Protein AF-A0A915Z5E6-F1 (afdb_monomer_lite)

Structure (mmCIF, N/CA/C/O backbone):
data_AF-A0A915Z5E6-F1
#
_entry.id   AF-A0A915Z5E6-F1
#
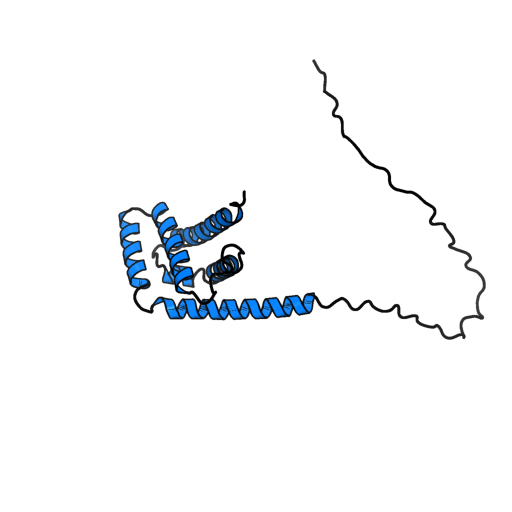loop_
_atom_site.group_PDB
_atom_site.id
_atom_site.type_symbol
_atom_site.label_atom_id
_atom_site.label_alt_id
_atom_site.label_comp_id
_atom_site.label_asym_id
_atom_site.label_entity_id
_atom_site.label_seq_id
_atom_site.pdbx_PDB_ins_code
_atom_site.Cartn_x
_atom_site.Cartn_y
_atom_site.Cartn_z
_atom_site.occupancy
_atom_site.B_iso_or_equiv
_atom_site.auth_seq_id
_atom_site.auth_comp_id
_atom_site.auth_asym_id
_atom_site.auth_atom_id
_atom_site.pdbx_PDB_model_num
ATOM 1 N N . MET A 1 1 ? 6.157 29.242 -9.010 1.00 36.38 1 MET A N 1
ATOM 2 C CA . MET A 1 1 ? 4.882 28.601 -8.625 1.00 36.38 1 MET A CA 1
ATOM 3 C C . MET A 1 1 ? 4.808 27.240 -9.298 1.00 36.38 1 MET A C 1
ATOM 5 O O . MET A 1 1 ? 4.557 27.205 -10.490 1.00 36.38 1 MET A O 1
ATOM 9 N N . SER A 1 2 ? 5.059 26.147 -8.571 1.00 42.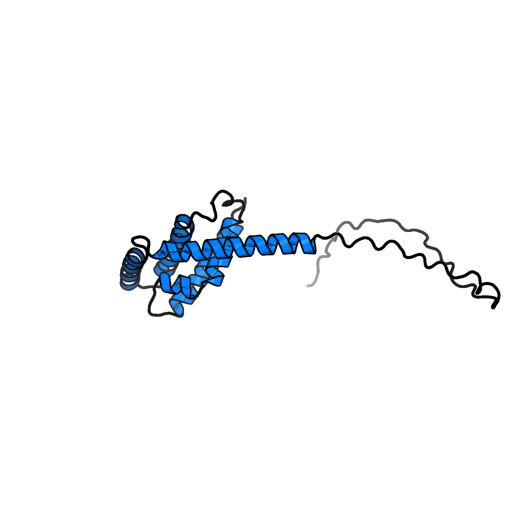84 2 SER A N 1
ATOM 10 C CA . SER A 1 2 ? 4.927 24.780 -9.105 1.00 42.84 2 SER A CA 1
ATOM 11 C C . SER A 1 2 ? 4.552 23.814 -7.978 1.00 42.84 2 SER A C 1
ATOM 13 O O . SER A 1 2 ? 5.421 23.236 -7.340 1.00 42.84 2 SER A O 1
ATOM 15 N N . THR A 1 3 ? 3.256 23.663 -7.700 1.00 37.59 3 THR A N 1
ATOM 16 C CA . THR A 1 3 ? 2.722 22.694 -6.713 1.00 37.59 3 THR A CA 1
ATOM 17 C C . THR A 1 3 ? 1.645 21.771 -7.298 1.00 37.59 3 THR A C 1
ATOM 19 O O . THR A 1 3 ? 1.076 20.947 -6.586 1.00 37.59 3 THR A O 1
ATOM 22 N N . SER A 1 4 ? 1.363 21.861 -8.602 1.00 43.41 4 SER A N 1
ATOM 23 C CA . SER A 1 4 ? 0.212 21.172 -9.204 1.00 43.41 4 SER A CA 1
ATOM 24 C C . SER A 1 4 ? 0.412 19.653 -9.351 1.00 43.41 4 SER A C 1
ATOM 26 O O . SER A 1 4 ? -0.518 18.883 -9.112 1.00 43.41 4 SER A O 1
ATOM 28 N N . SER A 1 5 ? 1.630 19.193 -9.658 1.00 43.62 5 SER A N 1
ATOM 29 C CA . SER A 1 5 ? 1.889 17.768 -9.921 1.00 43.62 5 SER A CA 1
ATOM 30 C C . SER A 1 5 ? 1.852 16.910 -8.651 1.00 43.62 5 SER A C 1
ATOM 32 O O . SER A 1 5 ? 1.241 15.849 -8.645 1.00 43.62 5 SER A O 1
ATOM 34 N N . THR A 1 6 ? 2.412 17.389 -7.536 1.00 41.53 6 THR A N 1
ATOM 35 C CA . THR A 1 6 ? 2.409 16.651 -6.257 1.00 41.53 6 THR A CA 1
ATOM 36 C C . THR A 1 6 ? 0.992 16.474 -5.694 1.00 41.53 6 THR A C 1
ATOM 38 O O . THR A 1 6 ? 0.687 15.447 -5.091 1.00 41.53 6 THR A O 1
ATOM 41 N N . SER A 1 7 ? 0.103 17.446 -5.932 1.00 49.44 7 SER A N 1
ATOM 42 C CA . SER A 1 7 ? -1.304 17.400 -5.508 1.00 49.44 7 SER A CA 1
ATOM 43 C C . SER A 1 7 ? -2.101 16.304 -6.233 1.00 49.44 7 SER A C 1
ATOM 45 O O . SER A 1 7 ? -2.775 15.496 -5.589 1.00 49.44 7 SER A O 1
ATOM 47 N N . LYS A 1 8 ? -1.959 16.204 -7.563 1.00 49.88 8 LYS A N 1
ATOM 48 C CA . LYS A 1 8 ? -2.644 15.181 -8.375 1.00 49.88 8 LYS A CA 1
ATOM 49 C C . LYS A 1 8 ? -2.256 13.754 -7.981 1.00 49.88 8 LYS A C 1
ATOM 51 O O . LYS A 1 8 ? -3.123 12.891 -7.876 1.00 49.88 8 LYS A O 1
ATOM 56 N N . ASN A 1 9 ? -0.976 13.515 -7.706 1.00 55.25 9 ASN A N 1
ATOM 57 C CA . ASN A 1 9 ? -0.464 12.181 -7.375 1.00 55.25 9 ASN A CA 1
ATOM 58 C C . ASN A 1 9 ? -0.951 11.716 -5.993 1.00 55.25 9 ASN A C 1
ATOM 60 O O . ASN A 1 9 ? -1.287 10.548 -5.802 1.00 55.25 9 ASN A O 1
ATOM 64 N N . ASN A 1 10 ? -1.028 12.644 -5.033 1.00 60.94 10 ASN A N 1
ATOM 65 C CA . ASN A 1 10 ? -1.599 12.373 -3.716 1.00 60.94 10 ASN A CA 1
ATOM 66 C C . ASN A 1 10 ? -3.089 12.031 -3.815 1.00 60.94 10 ASN A C 1
ATOM 68 O O . ASN A 1 10 ? -3.538 11.102 -3.149 1.00 60.94 10 ASN A O 1
ATOM 72 N N . SER A 1 11 ? -3.838 12.714 -4.685 1.00 73.62 11 SER A N 1
ATOM 73 C CA . SER A 1 11 ? -5.248 12.404 -4.941 1.00 73.62 11 SER A CA 1
ATOM 74 C C . SER A 1 11 ? -5.446 11.012 -5.558 1.00 73.62 11 SER A C 1
ATOM 76 O O . SER A 1 11 ? -6.273 10.250 -5.060 1.00 73.62 11 SER A O 1
ATOM 78 N N . ALA A 1 12 ? -4.652 10.634 -6.565 1.00 81.88 12 ALA A N 1
ATOM 79 C CA . ALA A 1 12 ? -4.767 9.325 -7.216 1.00 81.88 12 ALA A CA 1
ATOM 80 C C . ALA A 1 12 ? -4.431 8.157 -6.269 1.00 81.88 12 ALA A C 1
ATOM 82 O O . ALA A 1 12 ? -5.176 7.183 -6.190 1.00 81.88 12 ALA A O 1
ATOM 83 N N . ASN A 1 13 ? -3.354 8.278 -5.487 1.00 85.88 13 ASN A N 1
ATOM 84 C CA . ASN A 1 13 ? -2.973 7.246 -4.516 1.00 85.88 13 ASN A CA 1
ATOM 85 C C . ASN A 1 13 ? -3.999 7.095 -3.392 1.00 85.88 13 ASN A C 1
ATOM 87 O O . ASN A 1 13 ? -4.285 5.980 -2.959 1.00 85.88 13 ASN A O 1
ATOM 91 N N . SER A 1 14 ? -4.593 8.209 -2.959 1.00 87.00 14 SER A N 1
ATOM 92 C CA . SER A 1 14 ? -5.682 8.188 -1.981 1.00 87.00 14 SER A CA 1
ATOM 93 C C . SER A 1 14 ? -6.912 7.460 -2.524 1.00 87.00 14 SER A C 1
ATOM 95 O O . SER A 1 14 ? -7.532 6.705 -1.781 1.00 87.00 14 SER A O 1
ATOM 97 N N . ALA A 1 15 ? -7.235 7.640 -3.811 1.00 90.44 15 ALA A N 1
ATOM 98 C CA . ALA A 1 15 ? -8.357 6.963 -4.459 1.00 90.44 15 ALA A CA 1
ATOM 99 C C . ALA A 1 15 ? -8.158 5.441 -4.523 1.00 90.44 15 ALA A C 1
ATOM 101 O O . ALA A 1 15 ? -9.080 4.698 -4.209 1.00 90.44 15 ALA A O 1
ATOM 102 N N . ILE A 1 16 ? -6.948 4.968 -4.841 1.00 92.62 16 ILE A N 1
ATOM 103 C CA . ILE A 1 16 ? -6.632 3.527 -4.855 1.00 92.62 16 ILE A CA 1
ATOM 104 C C . ILE A 1 16 ? -6.822 2.914 -3.458 1.00 92.62 16 ILE A C 1
ATOM 106 O O . ILE A 1 16 ? -7.431 1.855 -3.308 1.00 92.62 16 ILE A O 1
ATOM 110 N N . VAL A 1 17 ? -6.335 3.597 -2.417 1.00 93.44 17 VAL A N 1
ATOM 111 C CA . VAL A 1 17 ? -6.533 3.159 -1.029 1.00 93.44 17 VAL A CA 1
ATOM 112 C C . VAL A 1 17 ? -8.015 3.159 -0.656 1.00 93.44 17 VAL A C 1
ATOM 114 O O . VAL A 1 17 ? -8.472 2.224 -0.003 1.00 93.44 17 VAL A O 1
ATOM 117 N N . LEU A 1 18 ? -8.765 4.184 -1.059 1.00 92.75 18 LEU A N 1
ATOM 118 C CA . LEU A 1 18 ? -10.193 4.288 -0.773 1.00 92.75 18 LEU A CA 1
ATOM 119 C C . LEU A 1 18 ? -10.966 3.109 -1.373 1.00 92.75 18 LEU A C 1
ATOM 121 O O . LEU A 1 18 ? -11.677 2.425 -0.642 1.00 92.75 18 LEU A O 1
ATOM 125 N N . SER A 1 19 ? -10.726 2.797 -2.650 1.00 93.56 19 SER A N 1
ATOM 126 C CA . SER A 1 19 ? -11.321 1.638 -3.324 1.00 93.56 19 SER A CA 1
ATOM 127 C C . SER A 1 19 ? -11.036 0.326 -2.586 1.00 93.56 19 SER A C 1
ATOM 129 O O . SER A 1 19 ? -11.903 -0.544 -2.497 1.00 93.56 19 SER A O 1
ATOM 131 N N . TYR A 1 20 ? -9.834 0.169 -2.019 1.00 95.19 20 TYR A N 1
ATOM 132 C CA . TYR A 1 20 ? -9.518 -0.992 -1.186 1.00 95.19 20 TYR A CA 1
ATOM 133 C C . TYR A 1 20 ? -10.321 -1.005 0.122 1.00 95.19 20 TYR A C 1
ATOM 135 O O . TYR A 1 20 ? -10.849 -2.043 0.513 1.00 95.19 20 TYR A O 1
ATOM 143 N N . LEU A 1 21 ? -10.398 0.123 0.829 1.00 93.25 21 LEU A N 1
ATOM 144 C CA . LEU A 1 21 ? -11.106 0.190 2.108 1.00 93.25 21 LEU A CA 1
ATOM 145 C C . LEU A 1 21 ? -12.609 -0.069 1.938 1.00 93.25 21 LEU A C 1
ATOM 147 O O . LEU A 1 21 ? -13.198 -0.757 2.761 1.00 93.25 21 LEU A O 1
ATOM 151 N N . GLU A 1 22 ? -13.220 0.397 0.854 1.00 92.50 22 GLU A N 1
ATOM 152 C CA . GLU A 1 22 ? -14.639 0.142 0.577 1.00 92.50 22 GLU A CA 1
ATOM 153 C C . GLU A 1 22 ? -14.899 -1.309 0.139 1.00 92.50 22 GLU A C 1
ATOM 155 O O . GLU A 1 22 ? -15.893 -1.915 0.536 1.00 92.50 22 GLU A O 1
ATOM 160 N N . GLY A 1 23 ? -13.996 -1.889 -0.660 1.00 91.12 23 GLY A N 1
ATOM 161 C CA . GLY A 1 23 ? -14.176 -3.227 -1.230 1.00 91.12 23 GLY A CA 1
ATOM 162 C C . GLY A 1 23 ? -13.780 -4.391 -0.315 1.00 91.12 23 GLY A C 1
ATOM 163 O O . GLY A 1 23 ? -14.200 -5.523 -0.553 1.00 91.12 23 GLY A O 1
ATOM 164 N N . TYR A 1 24 ? -12.962 -4.150 0.717 1.00 89.88 24 TYR A N 1
ATOM 165 C CA . TYR A 1 24 ? -12.357 -5.214 1.524 1.00 89.88 24 TYR A CA 1
ATOM 166 C C . TYR A 1 24 ? -12.593 -4.998 3.022 1.00 89.88 24 TYR A C 1
ATOM 168 O O . TYR A 1 24 ? -11.805 -4.294 3.650 1.00 89.88 24 TYR A O 1
ATOM 176 N N . PRO A 1 25 ? -13.572 -5.677 3.652 1.00 84.44 25 PRO A N 1
ATOM 177 C CA . PRO A 1 25 ? -13.924 -5.445 5.059 1.00 84.44 25 PRO A CA 1
ATOM 178 C C . PRO A 1 25 ? -12.792 -5.799 6.037 1.00 84.44 25 PRO A C 1
ATOM 180 O O . PRO A 1 25 ? -12.652 -5.200 7.098 1.00 84.44 25 PRO A O 1
ATOM 183 N N . ASN A 1 26 ? -11.926 -6.750 5.670 1.00 87.31 26 ASN A N 1
ATOM 184 C CA . ASN A 1 26 ? -10.760 -7.129 6.466 1.00 87.31 26 ASN A CA 1
ATOM 185 C C . ASN A 1 26 ? -9.527 -6.328 6.038 1.00 87.31 26 ASN A C 1
ATOM 187 O O . ASN A 1 26 ? -8.641 -6.831 5.339 1.00 87.31 26 ASN A O 1
ATOM 191 N N . HIS A 1 27 ? -9.451 -5.072 6.475 1.00 92.12 27 HIS A N 1
ATOM 192 C CA . HIS A 1 27 ? -8.340 -4.195 6.118 1.00 92.12 27 HIS A CA 1
ATOM 193 C C . HIS A 1 27 ? -6.991 -4.768 6.583 1.00 92.12 27 HIS A C 1
ATOM 195 O O . HIS A 1 27 ? -6.802 -5.176 7.735 1.00 92.12 27 HIS A O 1
ATOM 201 N N . SER A 1 28 ? -6.039 -4.824 5.658 1.00 92.75 28 SER A N 1
ATOM 202 C CA . SER A 1 28 ? -4.668 -5.274 5.882 1.00 92.75 28 SER A CA 1
ATOM 203 C C . SER A 1 28 ? -3.788 -4.562 4.873 1.00 92.75 28 SER A C 1
ATOM 205 O O . SER A 1 28 ? -4.112 -4.523 3.686 1.00 92.75 28 SER A O 1
ATOM 207 N N . TYR A 1 29 ? -2.673 -4.011 5.338 1.00 94.38 29 TYR A N 1
ATOM 208 C CA . TYR A 1 29 ? -1.763 -3.282 4.467 1.00 94.38 29 TYR A CA 1
ATOM 209 C C . TYR A 1 29 ? -1.044 -4.238 3.513 1.00 94.38 29 TYR A C 1
ATOM 211 O O . TYR A 1 29 ? -0.913 -3.961 2.326 1.00 94.38 29 TYR A O 1
ATOM 219 N N . ARG A 1 30 ? -0.677 -5.431 3.989 1.00 91.31 30 ARG A N 1
ATOM 220 C CA . ARG A 1 30 ? -0.137 -6.488 3.119 1.00 91.31 30 ARG A CA 1
ATOM 221 C C . ARG A 1 30 ? -1.115 -6.928 2.043 1.00 91.31 30 ARG A C 1
ATOM 223 O O . ARG A 1 30 ? -0.695 -7.192 0.922 1.00 91.31 30 ARG A O 1
ATOM 230 N N . ASN A 1 31 ? -2.390 -7.069 2.396 1.00 92.44 31 ASN A N 1
ATOM 231 C CA . ASN A 1 31 ? -3.395 -7.482 1.428 1.00 92.44 31 ASN A CA 1
ATOM 232 C C . ASN A 1 31 ? -3.661 -6.374 0.404 1.00 92.44 31 ASN A C 1
ATOM 234 O O . ASN A 1 31 ? -3.702 -6.664 -0.783 1.00 92.44 31 ASN A O 1
ATOM 238 N N . PHE A 1 32 ? -3.723 -5.114 0.844 1.00 94.75 32 PHE A N 1
ATOM 239 C CA . PHE A 1 32 ? -3.772 -3.949 -0.042 1.00 94.75 32 PHE A CA 1
ATOM 240 C C . PHE A 1 32 ? -2.647 -3.967 -1.079 1.00 94.75 32 PHE A C 1
ATOM 242 O O . PHE A 1 32 ? -2.919 -3.928 -2.275 1.00 94.75 32 PHE A O 1
ATOM 249 N N . LEU A 1 33 ? -1.400 -4.113 -0.623 1.00 92.69 33 LEU A N 1
ATOM 250 C CA . LEU A 1 33 ? -0.232 -4.167 -1.500 1.00 92.69 33 LEU A CA 1
ATOM 251 C C . LEU A 1 33 ? -0.313 -5.319 -2.515 1.00 92.69 33 LEU A C 1
ATOM 253 O O . LEU A 1 33 ? 0.088 -5.158 -3.659 1.00 92.69 33 LEU A O 1
ATOM 257 N N . LYS A 1 34 ? -0.857 -6.474 -2.118 1.00 90.75 34 LYS A N 1
ATOM 258 C CA . LYS A 1 34 ? -1.034 -7.621 -3.021 1.00 90.75 34 LYS A CA 1
ATOM 259 C C . LYS A 1 34 ? -2.149 -7.423 -4.044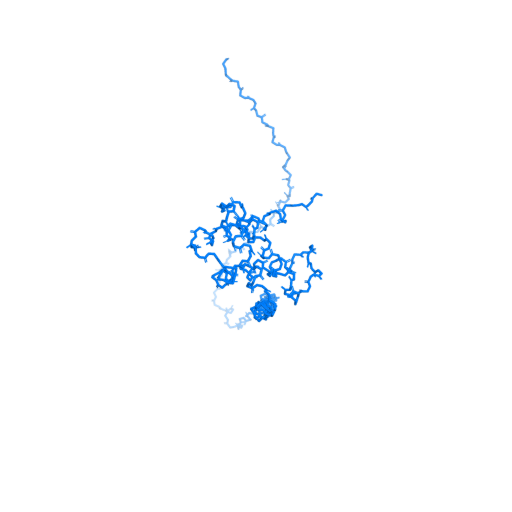 1.00 90.75 34 LYS A C 1
ATOM 261 O O . LYS A 1 34 ? -1.986 -7.836 -5.183 1.00 90.75 34 LYS A O 1
ATOM 266 N N . V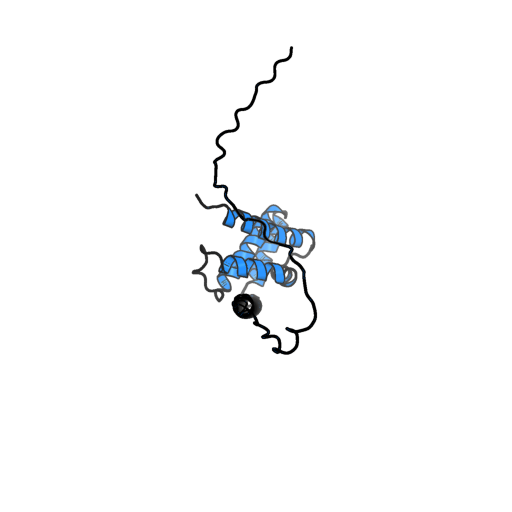AL A 1 35 ? -3.283 -6.866 -3.626 1.00 92.06 35 VAL A N 1
ATOM 267 C CA . VAL A 1 35 ? -4.462 -6.691 -4.486 1.00 92.06 35 VAL A CA 1
ATOM 268 C C . VAL A 1 35 ? -4.218 -5.594 -5.518 1.00 92.06 35 VAL A C 1
ATOM 270 O O . VAL A 1 35 ? -4.505 -5.795 -6.689 1.00 92.06 35 VAL A O 1
ATOM 273 N N . PHE A 1 36 ? -3.656 -4.464 -5.090 1.00 91.19 36 PHE A N 1
ATOM 274 C CA . PHE A 1 36 ? -3.390 -3.292 -5.932 1.00 91.19 36 PHE A CA 1
ATOM 275 C C . PHE A 1 36 ? -1.915 -3.212 -6.342 1.00 91.19 36 PHE A C 1
ATOM 277 O O . PHE A 1 36 ? -1.293 -2.148 -6.344 1.00 91.19 36 PHE A O 1
ATOM 284 N N . HIS A 1 37 ? -1.321 -4.374 -6.607 1.00 88.88 37 HIS A N 1
ATOM 285 C CA . HIS A 1 37 ? 0.108 -4.524 -6.857 1.00 88.88 37 HIS A CA 1
ATOM 286 C C . HIS A 1 37 ? 0.586 -3.673 -8.040 1.00 88.88 37 HIS A C 1
ATOM 288 O O . HIS A 1 37 ? 1.564 -2.931 -7.922 1.00 88.88 37 HIS A O 1
ATOM 294 N N . ASP A 1 38 ? -0.125 -3.730 -9.165 1.00 88.19 38 ASP A N 1
ATOM 295 C CA . ASP A 1 38 ? 0.279 -3.055 -10.398 1.00 88.19 38 ASP A CA 1
ATOM 296 C C . ASP A 1 38 ? 0.138 -1.533 -10.299 1.00 88.19 38 ASP A C 1
ATOM 298 O O . ASP A 1 38 ? 1.000 -0.787 -10.781 1.00 88.19 38 ASP A O 1
ATOM 302 N N . GLU A 1 39 ? -0.898 -1.049 -9.616 1.00 91.00 39 GLU A N 1
ATOM 303 C CA . GLU A 1 39 ? -1.104 0.368 -9.334 1.00 91.00 39 GLU A CA 1
ATOM 304 C C . GLU A 1 39 ? -0.028 0.897 -8.384 1.00 91.00 39 GLU A C 1
ATOM 306 O O . GLU A 1 39 ? 0.553 1.965 -8.622 1.00 91.00 39 GLU A O 1
ATOM 311 N N . VAL A 1 40 ? 0.299 0.119 -7.346 1.00 88.75 40 VAL A N 1
ATOM 312 C CA . VAL A 1 40 ? 1.382 0.430 -6.409 1.00 88.75 40 VAL A CA 1
ATOM 313 C C . VAL A 1 40 ? 2.715 0.517 -7.146 1.00 88.75 40 VAL A C 1
ATOM 315 O O . VAL A 1 40 ? 3.447 1.490 -6.946 1.00 88.75 40 VAL A O 1
ATOM 318 N N . ILE A 1 41 ? 3.026 -0.428 -8.041 1.00 85.62 41 ILE A N 1
ATOM 319 C CA . ILE A 1 41 ? 4.226 -0.374 -8.890 1.00 85.62 41 ILE A CA 1
ATOM 320 C C . ILE A 1 41 ? 4.225 0.885 -9.747 1.00 85.62 41 ILE A C 1
ATOM 322 O O . ILE A 1 41 ? 5.219 1.611 -9.779 1.00 85.62 41 ILE A O 1
ATOM 326 N N . THR A 1 42 ? 3.123 1.149 -10.443 1.00 85.19 42 THR A N 1
ATOM 327 C CA . THR A 1 42 ? 3.035 2.240 -11.416 1.00 85.19 42 THR A CA 1
ATOM 328 C C . THR A 1 42 ? 3.231 3.592 -10.743 1.00 85.19 42 THR A C 1
ATOM 330 O O . THR A 1 42 ? 4.067 4.384 -11.187 1.00 85.19 42 THR A O 1
ATOM 333 N N . SER A 1 43 ? 2.547 3.852 -9.624 1.00 84.56 43 SER A N 1
ATOM 334 C CA . SER A 1 43 ? 2.752 5.109 -8.902 1.00 84.56 43 SER A CA 1
ATOM 335 C C . SER A 1 43 ? 4.119 5.171 -8.222 1.00 84.56 43 SER A C 1
ATOM 337 O O . SER A 1 43 ? 4.689 6.259 -8.154 1.00 84.56 43 SER A O 1
ATOM 339 N N . THR A 1 44 ? 4.666 4.055 -7.739 1.00 83.38 44 THR A N 1
ATOM 340 C CA . THR A 1 44 ? 6.022 4.020 -7.168 1.00 83.38 44 THR A CA 1
ATOM 341 C C . THR A 1 44 ? 7.063 4.391 -8.222 1.00 83.38 44 THR A C 1
ATOM 343 O O . THR A 1 44 ? 7.920 5.245 -7.984 1.00 83.38 44 THR A O 1
ATOM 346 N N . LEU A 1 45 ? 6.944 3.817 -9.421 1.00 80.69 45 LEU A N 1
ATOM 347 C CA . LEU A 1 45 ? 7.814 4.101 -10.554 1.00 80.69 45 LEU A CA 1
ATOM 348 C C . LEU A 1 45 ? 7.693 5.559 -11.001 1.00 80.69 45 LEU A C 1
ATOM 350 O O . LEU A 1 45 ? 8.715 6.206 -11.221 1.00 80.69 45 LEU A O 1
ATOM 354 N N . LEU A 1 46 ? 6.467 6.081 -11.097 1.00 81.81 46 LEU A N 1
ATOM 355 C CA . LEU A 1 46 ? 6.223 7.480 -11.434 1.00 81.81 46 LEU A CA 1
ATOM 356 C C . LEU A 1 46 ? 6.861 8.411 -10.397 1.00 81.81 46 LEU A C 1
ATOM 358 O O . LEU A 1 46 ? 7.608 9.313 -10.766 1.00 81.81 46 LEU A O 1
ATOM 362 N N . ASN A 1 47 ? 6.642 8.140 -9.106 1.00 77.06 47 ASN A N 1
ATOM 363 C CA . ASN A 1 47 ? 7.199 8.934 -8.013 1.00 77.06 47 ASN A CA 1
ATOM 364 C C . ASN A 1 47 ? 8.731 8.946 -8.033 1.00 77.06 47 ASN A C 1
ATOM 366 O O . ASN A 1 47 ? 9.318 10.007 -7.828 1.00 77.06 47 ASN A O 1
ATOM 370 N N . ALA A 1 48 ? 9.370 7.810 -8.321 1.00 74.56 48 ALA A N 1
ATOM 371 C CA . ALA A 1 48 ? 10.824 7.694 -8.422 1.00 74.56 48 ALA A CA 1
ATOM 372 C C . ALA A 1 48 ? 11.409 8.381 -9.670 1.00 74.56 48 ALA A C 1
ATOM 374 O O . ALA A 1 48 ? 12.589 8.716 -9.690 1.00 74.56 48 ALA A O 1
ATOM 375 N N . SER A 1 49 ? 10.604 8.563 -10.718 1.00 73.06 49 SER A N 1
ATOM 376 C CA . SER A 1 49 ? 11.011 9.233 -11.960 1.00 73.06 49 SER A CA 1
ATOM 377 C C . SER A 1 49 ? 10.751 10.747 -11.939 1.00 73.06 49 SER A C 1
ATOM 379 O O . SER A 1 49 ? 11.195 11.461 -12.834 1.00 73.06 49 SER A O 1
ATOM 381 N N . THR A 1 50 ? 10.039 11.263 -10.931 1.00 73.19 50 THR A N 1
ATOM 382 C CA . THR A 1 50 ? 9.750 12.701 -10.804 1.00 73.19 50 THR A CA 1
ATOM 383 C C . THR A 1 50 ? 11.021 13.498 -10.483 1.00 73.19 50 THR A C 1
ATOM 385 O O . THR A 1 50 ? 11.729 13.122 -9.549 1.00 73.19 50 THR A O 1
ATOM 388 N N . PRO A 1 51 ? 11.281 14.653 -11.131 1.00 69.50 51 PRO A N 1
ATOM 389 C CA . PRO A 1 51 ? 12.489 15.450 -10.884 1.00 69.50 51 PRO A CA 1
ATOM 390 C C . PRO A 1 51 ? 12.703 15.848 -9.417 1.00 69.50 51 PRO A C 1
ATOM 392 O O . PRO A 1 51 ? 13.832 15.875 -8.942 1.00 69.50 51 PRO A O 1
ATOM 395 N N . SER A 1 52 ? 11.618 16.101 -8.675 1.00 69.12 52 SER A N 1
ATOM 396 C CA . SER A 1 52 ? 11.661 16.441 -7.245 1.00 69.12 52 SER A CA 1
ATOM 397 C C . SER A 1 52 ? 12.152 15.300 -6.348 1.00 69.12 52 SER A C 1
ATOM 399 O O . SER A 1 52 ? 12.624 15.552 -5.247 1.00 69.12 52 SER A O 1
ATOM 401 N N . ASN A 1 53 ? 12.040 14.058 -6.820 1.00 65.81 53 ASN A N 1
ATOM 402 C CA . ASN A 1 53 ? 12.381 12.836 -6.094 1.00 65.81 53 ASN A CA 1
ATOM 403 C C . ASN A 1 53 ? 13.480 12.036 -6.809 1.00 65.81 53 ASN A C 1
ATOM 405 O O . ASN A 1 53 ? 13.771 10.914 -6.407 1.00 65.81 53 ASN A O 1
ATOM 409 N N . ALA A 1 54 ? 14.110 12.599 -7.845 1.00 64.62 54 ALA A N 1
ATOM 410 C CA . ALA A 1 54 ? 15.119 11.923 -8.664 1.00 64.62 54 ALA A CA 1
ATOM 411 C C . ALA A 1 54 ? 16.341 11.456 -7.852 1.00 64.62 54 ALA A C 1
ATOM 413 O O . ALA A 1 54 ? 17.066 10.558 -8.271 1.00 64.62 54 ALA A O 1
ATOM 414 N N . SER A 1 55 ? 16.552 12.052 -6.674 1.00 64.62 55 SER A N 1
ATOM 415 C CA . SER A 1 55 ? 17.615 11.673 -5.748 1.00 64.62 55 SER A CA 1
ATOM 416 C C . SER A 1 55 ? 17.269 10.470 -4.861 1.00 64.62 55 SER A C 1
ATOM 418 O O . SER A 1 55 ? 18.153 9.989 -4.156 1.00 64.62 55 SER A O 1
ATOM 420 N N . ILE A 1 56 ? 16.016 9.992 -4.862 1.00 69.88 56 ILE A N 1
ATOM 421 C CA . ILE A 1 56 ? 15.581 8.834 -4.073 1.00 69.88 56 ILE A CA 1
ATOM 422 C C . ILE A 1 56 ? 15.943 7.568 -4.852 1.00 69.88 56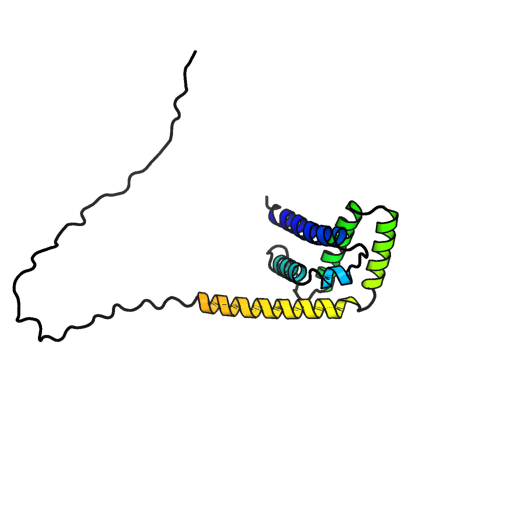 ILE A C 1
ATOM 424 O O . ILE A 1 56 ? 15.369 7.313 -5.918 1.00 69.88 56 ILE A O 1
ATOM 428 N N . PRO A 1 57 ? 16.886 6.748 -4.356 1.00 68.62 57 PRO A N 1
ATOM 429 C CA . PRO A 1 57 ? 17.235 5.511 -5.024 1.00 68.62 57 PRO A CA 1
ATOM 430 C C . PRO A 1 57 ? 16.004 4.611 -5.074 1.00 68.62 57 PRO A C 1
ATOM 432 O O . PRO A 1 57 ? 15.356 4.385 -4.057 1.00 68.62 57 PRO A O 1
ATOM 435 N N . LEU A 1 58 ? 15.723 4.014 -6.234 1.00 69.94 58 LEU A N 1
ATOM 436 C CA . LEU A 1 58 ? 14.656 3.011 -6.356 1.00 69.94 58 LEU A CA 1
ATOM 437 C C . LEU A 1 58 ? 14.844 1.854 -5.352 1.00 69.94 58 LEU A C 1
ATOM 439 O O . LEU A 1 58 ? 13.883 1.197 -4.982 1.00 69.94 58 LEU A O 1
ATOM 443 N N . ASN A 1 59 ? 16.078 1.633 -4.890 1.00 71.50 59 ASN A N 1
ATOM 444 C CA . ASN A 1 59 ? 16.420 0.617 -3.902 1.00 71.50 59 ASN A CA 1
ATOM 445 C C . ASN A 1 59 ? 16.038 0.979 -2.450 1.00 71.50 59 ASN A C 1
ATOM 447 O O . ASN A 1 59 ? 16.173 0.140 -1.560 1.00 71.50 59 ASN A O 1
ATOM 451 N N . ASP A 1 60 ? 15.582 2.207 -2.184 1.00 82.00 60 ASP A N 1
ATOM 452 C CA . ASP A 1 60 ? 15.114 2.613 -0.858 1.00 82.00 60 ASP A CA 1
ATOM 453 C C . ASP A 1 60 ? 13.677 2.129 -0.621 1.00 82.00 60 ASP A C 1
ATOM 455 O O . ASP A 1 60 ? 12.699 2.880 -0.633 1.00 82.00 60 ASP A O 1
ATOM 459 N N . TRP A 1 61 ? 13.546 0.819 -0.417 1.00 84.25 61 TRP A N 1
ATOM 460 C CA . TRP A 1 61 ? 12.265 0.185 -0.114 1.00 84.25 61 TRP A CA 1
ATOM 461 C C . TRP A 1 61 ? 11.608 0.762 1.147 1.00 84.25 61 TRP A C 1
ATOM 463 O O . TRP A 1 61 ? 10.383 0.773 1.247 1.00 84.25 61 TRP A O 1
ATOM 473 N N . CYS A 1 62 ? 12.407 1.249 2.103 1.00 86.31 62 CYS A N 1
ATOM 474 C CA . CYS A 1 62 ? 11.913 1.834 3.343 1.00 86.31 62 CYS A CA 1
ATOM 475 C C . CYS A 1 62 ? 11.162 3.138 3.057 1.00 86.31 62 CYS A C 1
ATOM 477 O O . CYS A 1 62 ? 10.089 3.369 3.619 1.00 86.31 62 CYS A O 1
ATOM 479 N N . TYR A 1 63 ? 11.676 3.966 2.142 1.00 86.44 63 TYR A N 1
ATOM 480 C CA . TYR A 1 63 ? 10.979 5.166 1.689 1.00 86.44 63 TYR A CA 1
ATOM 481 C C . TYR A 1 63 ? 9.601 4.837 1.100 1.00 86.44 63 TYR A C 1
ATOM 483 O O . TYR A 1 63 ? 8.596 5.404 1.536 1.00 86.44 63 TYR A O 1
ATOM 491 N N . PHE A 1 64 ? 9.528 3.896 0.154 1.00 85.31 64 PHE A N 1
ATOM 492 C CA . PHE A 1 64 ? 8.262 3.549 -0.500 1.00 85.31 64 PHE A CA 1
ATOM 493 C C . PHE A 1 64 ? 7.273 2.870 0.448 1.00 85.31 64 PHE A C 1
ATOM 495 O O . PHE A 1 64 ? 6.087 3.200 0.424 1.00 85.31 64 PHE A O 1
ATOM 502 N N . ASP A 1 65 ? 7.753 1.999 1.338 1.00 90.62 65 ASP A N 1
ATOM 503 C CA . ASP A 1 65 ? 6.919 1.394 2.376 1.00 90.62 65 ASP A CA 1
ATOM 504 C C . ASP A 1 65 ? 6.318 2.452 3.307 1.00 90.62 65 ASP A C 1
ATOM 506 O O . ASP A 1 65 ? 5.125 2.421 3.606 1.00 90.62 65 ASP A O 1
ATOM 510 N N . ASN A 1 66 ? 7.125 3.423 3.745 1.00 90.56 66 ASN A N 1
ATOM 511 C CA . ASN A 1 66 ? 6.648 4.525 4.574 1.00 90.56 66 ASN A CA 1
ATOM 512 C C . ASN A 1 66 ? 5.651 5.408 3.824 1.00 90.56 66 ASN A C 1
ATOM 514 O O . ASN A 1 66 ? 4.629 5.787 4.394 1.00 90.56 66 ASN A O 1
ATOM 518 N N . PHE A 1 67 ? 5.925 5.718 2.556 1.00 89.81 67 PHE A N 1
ATOM 519 C CA . PHE A 1 67 ? 5.029 6.502 1.714 1.00 89.81 67 PHE A CA 1
ATOM 520 C C . PHE A 1 67 ? 3.649 5.844 1.608 1.00 89.81 67 PHE A C 1
ATOM 522 O O . PHE A 1 67 ? 2.644 6.466 1.955 1.00 89.81 67 PHE A O 1
ATOM 529 N N . TRP A 1 68 ? 3.594 4.573 1.205 1.00 92.56 68 TRP A N 1
ATOM 530 C CA . TRP A 1 68 ? 2.333 3.855 1.029 1.00 92.56 68 TRP A CA 1
ATOM 531 C C . TRP A 1 68 ? 1.611 3.585 2.343 1.00 92.56 68 TRP A C 1
ATOM 533 O O . TRP A 1 68 ? 0.396 3.757 2.407 1.00 92.56 68 TRP A O 1
ATOM 543 N N . ALA A 1 69 ? 2.329 3.247 3.416 1.00 93.75 69 ALA A N 1
ATOM 544 C CA . ALA A 1 69 ? 1.715 3.080 4.728 1.00 93.75 69 ALA A CA 1
ATOM 545 C C . ALA A 1 69 ? 1.106 4.392 5.247 1.00 93.75 69 ALA A C 1
ATOM 547 O O . ALA A 1 69 ? 0.033 4.375 5.849 1.00 93.75 69 ALA A O 1
ATOM 548 N N . ASN A 1 70 ? 1.757 5.533 4.996 1.00 92.81 70 ASN A N 1
ATOM 549 C CA . ASN A 1 70 ? 1.222 6.840 5.368 1.00 92.81 70 ASN A CA 1
ATOM 550 C C . ASN A 1 70 ? -0.026 7.190 4.559 1.00 92.81 70 ASN A C 1
ATOM 552 O O . ASN A 1 70 ? -1.006 7.638 5.149 1.00 92.81 70 ASN A O 1
ATOM 556 N N . GLN A 1 71 ? -0.024 6.949 3.243 1.00 92.75 71 GLN A N 1
ATOM 557 C CA . GLN A 1 71 ? -1.224 7.135 2.421 1.00 92.75 71 GLN A CA 1
ATOM 558 C C . GLN A 1 71 ? -2.366 6.247 2.914 1.00 92.75 71 GLN A C 1
ATOM 560 O O . GLN A 1 71 ? -3.471 6.730 3.146 1.00 92.75 71 GLN A O 1
ATOM 565 N N . PHE A 1 72 ? -2.070 4.973 3.175 1.00 94.81 72 PHE A N 1
ATOM 566 C CA . PHE A 1 72 ? -3.045 4.017 3.677 1.00 94.81 72 PHE A CA 1
ATOM 567 C C . PHE A 1 72 ? -3.686 4.481 4.991 1.00 94.81 72 PHE A C 1
ATOM 569 O O . PHE A 1 72 ? -4.908 4.539 5.113 1.00 94.81 72 PHE A O 1
ATOM 576 N N . LEU A 1 73 ? -2.861 4.863 5.971 1.00 94.94 73 LEU A N 1
ATOM 577 C CA . LEU A 1 73 ? -3.327 5.326 7.278 1.00 94.94 73 LEU A CA 1
ATOM 578 C C . LEU A 1 73 ? -4.070 6.662 7.201 1.00 94.94 73 LEU A C 1
ATOM 580 O O . LEU A 1 73 ? -5.058 6.839 7.909 1.00 94.94 73 LEU A O 1
ATOM 584 N N . ASN A 1 74 ? -3.624 7.595 6.359 1.00 93.75 74 ASN A N 1
ATOM 585 C CA . ASN A 1 74 ? -4.283 8.889 6.206 1.00 93.75 74 ASN A CA 1
ATOM 586 C C . ASN A 1 74 ? -5.683 8.739 5.614 1.00 93.75 74 ASN A C 1
ATOM 588 O O . ASN A 1 74 ? -6.615 9.339 6.146 1.00 93.75 74 ASN A O 1
ATOM 592 N N . THR A 1 75 ? -5.845 7.917 4.576 1.00 93.38 75 THR A N 1
ATOM 593 C CA . THR A 1 75 ? -7.164 7.640 3.993 1.00 93.38 75 THR A CA 1
ATOM 594 C C . THR A 1 75 ? -8.036 6.860 4.971 1.00 93.38 75 THR A C 1
ATOM 596 O O . THR A 1 75 ? -9.178 7.244 5.203 1.00 93.38 75 THR A O 1
ATOM 599 N N . ALA A 1 76 ? -7.495 5.828 5.629 1.00 92.75 76 ALA A N 1
ATOM 600 C CA . ALA A 1 76 ? -8.241 5.046 6.616 1.00 92.75 76 ALA A CA 1
ATOM 601 C C . ALA A 1 76 ? -8.736 5.898 7.792 1.00 92.75 76 ALA A C 1
ATOM 603 O O . ALA A 1 76 ? -9.853 5.707 8.258 1.00 92.75 76 ALA A O 1
ATOM 604 N N . ARG A 1 77 ? -7.944 6.880 8.237 1.00 93.50 77 ARG A N 1
ATOM 605 C CA . ARG A 1 77 ? -8.341 7.825 9.292 1.00 93.50 77 ARG A CA 1
ATOM 606 C C . ARG A 1 77 ? -9.569 8.656 8.915 1.00 93.50 77 ARG A C 1
ATOM 608 O O . ARG A 1 77 ? -10.274 9.110 9.807 1.00 93.50 77 ARG A O 1
ATOM 615 N N . LEU A 1 78 ? -9.772 8.918 7.625 1.00 91.56 78 LEU A N 1
ATOM 616 C CA . LEU A 1 78 ? -10.905 9.701 7.130 1.00 91.56 78 LEU A CA 1
ATOM 617 C C . LEU A 1 78 ? -12.152 8.842 6.887 1.00 91.56 78 LEU A C 1
ATOM 619 O O . LEU A 1 78 ? -13.248 9.387 6.873 1.00 91.56 78 LEU A O 1
ATOM 623 N N . GLN A 1 79 ? -11.979 7.534 6.678 1.00 90.06 79 GLN A N 1
ATOM 624 C CA . GLN A 1 79 ? -13.052 6.617 6.280 1.00 90.06 79 GLN A CA 1
ATOM 625 C C . GLN A 1 79 ? -13.599 5.762 7.423 1.00 90.06 79 GLN A C 1
ATOM 627 O O . GLN A 1 79 ? -14.765 5.385 7.405 1.00 90.06 79 GLN A O 1
ATOM 632 N N . LEU A 1 80 ? -12.766 5.435 8.410 1.00 91.19 80 LEU A N 1
ATOM 633 C CA . LEU A 1 80 ? -13.132 4.542 9.505 1.00 91.19 80 LEU A CA 1
ATOM 634 C C . LEU A 1 80 ? -13.482 5.325 10.767 1.00 91.19 80 LEU A C 1
ATOM 636 O O . LEU A 1 80 ? -12.937 6.401 11.025 1.00 91.19 80 LEU A O 1
ATOM 640 N N . ASP A 1 81 ? -14.336 4.735 11.601 1.00 93.50 81 ASP A N 1
ATOM 641 C CA . ASP A 1 81 ? -14.493 5.172 12.982 1.00 93.50 81 ASP A CA 1
ATOM 642 C C . ASP A 1 81 ? -13.179 5.024 13.763 1.00 93.50 81 ASP A C 1
ATOM 644 O O . ASP A 1 81 ? -12.220 4.345 13.370 1.00 93.50 81 ASP A O 1
ATOM 648 N N . LYS A 1 82 ? -13.127 5.713 14.900 1.00 93.88 82 LYS A N 1
ATOM 649 C CA . LYS A 1 82 ? -11.909 5.867 15.686 1.00 93.88 82 LYS A CA 1
ATOM 650 C C . LYS A 1 82 ? -11.396 4.526 16.210 1.00 93.88 82 LYS A C 1
ATOM 652 O O . LYS A 1 82 ? -10.187 4.292 16.178 1.00 93.88 82 LYS A O 1
ATOM 657 N N . GLU A 1 83 ? -12.283 3.661 16.686 1.00 93.94 83 GLU A N 1
ATOM 658 C CA . GLU A 1 83 ? -11.956 2.356 17.255 1.00 93.94 83 GLU A CA 1
ATOM 659 C C . GLU A 1 83 ? -11.379 1.414 16.187 1.00 93.94 83 GLU A C 1
ATOM 661 O O . GLU A 1 83 ? -10.312 0.814 16.387 1.00 93.94 83 GLU A O 1
ATOM 666 N N . ASN A 1 84 ? -12.019 1.347 15.018 1.00 92.56 84 ASN A N 1
ATOM 667 C CA . ASN A 1 84 ? -11.543 0.554 13.887 1.00 92.56 84 ASN A CA 1
ATOM 668 C C . ASN A 1 84 ? -10.219 1.088 13.328 1.00 92.56 84 ASN A C 1
ATOM 670 O O . ASN A 1 84 ? -9.304 0.305 13.053 1.00 92.56 84 ASN A O 1
ATOM 674 N N . TYR A 1 85 ? -10.052 2.411 13.242 1.00 94.88 85 TYR A N 1
ATOM 675 C CA . TYR A 1 85 ? -8.786 3.020 12.835 1.00 94.88 85 TYR A CA 1
ATOM 676 C C . TYR A 1 85 ? -7.636 2.695 13.803 1.00 94.88 85 TYR A C 1
ATOM 678 O O . TYR A 1 85 ? -6.539 2.343 13.357 1.00 94.88 85 TYR A O 1
ATOM 686 N N . ILE A 1 86 ? -7.858 2.784 15.121 1.00 95.12 86 ILE A N 1
ATOM 687 C CA . ILE A 1 86 ? -6.836 2.446 16.129 1.00 95.12 86 ILE A CA 1
ATOM 688 C C . ILE A 1 86 ? -6.418 0.979 15.984 1.00 95.12 86 ILE A C 1
ATOM 690 O O . ILE A 1 86 ? -5.221 0.681 15.927 1.00 95.12 86 ILE A O 1
ATOM 694 N N . SER A 1 87 ? -7.394 0.081 15.849 1.00 94.56 87 SER A N 1
ATOM 695 C CA . SER A 1 87 ? -7.163 -1.358 15.682 1.00 94.56 87 SER A CA 1
ATOM 696 C C . SER A 1 87 ? -6.370 -1.661 14.405 1.00 94.56 87 SER A C 1
ATOM 698 O O . SER A 1 87 ? -5.380 -2.399 14.429 1.00 94.56 87 SER A O 1
ATOM 700 N N . LEU A 1 88 ? -6.739 -1.027 13.289 1.00 94.88 88 LEU A N 1
ATOM 701 C CA . LEU A 1 88 ? -6.039 -1.140 12.010 1.00 94.88 88 LEU A CA 1
ATOM 702 C C . LEU A 1 88 ? -4.605 -0.608 12.087 1.00 94.88 88 LEU A C 1
ATOM 704 O O . LEU A 1 88 ? -3.677 -1.242 11.584 1.00 94.88 88 LEU A O 1
ATOM 708 N N . LYS A 1 89 ? -4.390 0.530 12.749 1.00 95.44 89 LYS A N 1
ATOM 709 C CA . LYS A 1 89 ? -3.060 1.125 12.904 1.00 95.44 89 LYS A CA 1
ATOM 710 C C . LYS A 1 89 ? -2.102 0.195 13.653 1.00 95.44 89 LYS A C 1
ATOM 712 O O . LYS A 1 89 ? -0.957 0.034 13.223 1.00 95.44 89 LYS A O 1
ATOM 717 N N . GLU A 1 90 ? -2.549 -0.441 14.734 1.00 94.75 90 GLU A N 1
ATOM 718 C CA . GLU A 1 90 ? -1.731 -1.411 15.480 1.00 94.75 90 GLU A CA 1
ATOM 719 C C . GLU A 1 90 ? -1.472 -2.697 14.685 1.00 94.75 90 GLU A C 1
ATOM 721 O O . GLU A 1 90 ? -0.354 -3.235 14.696 1.00 94.75 90 GLU A O 1
ATOM 726 N N . LYS A 1 91 ? -2.463 -3.147 13.909 1.00 93.94 91 LYS A N 1
ATOM 727 C CA . LYS A 1 91 ? -2.296 -4.262 12.974 1.00 93.94 91 LYS A CA 1
ATOM 728 C C . LYS A 1 91 ? -1.224 -3.958 11.929 1.00 93.94 91 LYS A C 1
ATOM 730 O O . LYS A 1 91 ? -0.308 -4.756 11.759 1.00 93.94 91 LYS A O 1
ATOM 735 N N . ILE A 1 92 ? -1.266 -2.788 11.290 1.00 93.06 92 ILE A N 1
ATOM 736 C CA . ILE A 1 92 ? -0.282 -2.377 10.275 1.00 93.06 92 ILE A CA 1
ATOM 737 C C . ILE A 1 92 ? 1.121 -2.284 10.868 1.00 93.06 92 ILE A C 1
ATOM 739 O O . ILE A 1 92 ? 2.074 -2.776 10.263 1.00 93.06 92 ILE A O 1
ATOM 743 N N . LYS A 1 93 ? 1.269 -1.710 12.069 1.00 91.94 93 LYS A N 1
ATOM 744 C CA . LYS A 1 93 ? 2.560 -1.714 12.774 1.00 91.94 93 LYS A CA 1
ATOM 745 C C . LYS A 1 93 ? 3.093 -3.134 12.931 1.00 91.94 93 LYS A C 1
ATOM 747 O O . LYS A 1 93 ? 4.270 -3.366 12.687 1.00 91.94 93 LYS A O 1
ATOM 752 N N . SER A 1 94 ? 2.237 -4.080 13.307 1.00 91.25 94 SER A N 1
ATOM 753 C CA . SER A 1 94 ? 2.618 -5.484 13.475 1.00 91.25 94 SER A CA 1
ATOM 754 C C . SER A 1 94 ? 2.953 -6.163 12.144 1.00 91.25 94 SER A C 1
ATOM 756 O O . SER A 1 94 ? 3.961 -6.857 12.059 1.00 91.25 94 SER A O 1
ATOM 758 N N . GLU A 1 95 ? 2.190 -5.899 11.080 1.00 91.00 95 GLU A N 1
ATOM 759 C CA . GLU A 1 95 ? 2.468 -6.407 9.731 1.00 91.00 95 GLU A CA 1
ATOM 760 C C . GLU A 1 95 ? 3.815 -5.914 9.178 1.00 91.00 95 GLU A C 1
ATOM 762 O O . GLU A 1 95 ? 4.474 -6.652 8.437 1.00 91.00 95 GLU A O 1
ATOM 767 N N . ARG A 1 96 ? 4.213 -4.691 9.549 1.00 90.12 96 ARG A N 1
ATOM 768 C CA . ARG A 1 96 ? 5.452 -4.016 9.131 1.00 90.12 96 ARG A CA 1
ATOM 769 C C . ARG A 1 96 ? 6.665 -4.316 10.012 1.00 90.12 96 ARG A C 1
ATOM 771 O O . ARG A 1 96 ? 7.777 -3.966 9.629 1.00 90.12 96 ARG A O 1
ATOM 778 N N . LYS A 1 97 ? 6.498 -4.971 11.166 1.00 86.38 97 LYS A N 1
ATOM 779 C CA . LYS A 1 97 ? 7.624 -5.319 12.048 1.00 86.38 97 LYS A CA 1
ATOM 780 C C . LYS A 1 97 ? 8.589 -6.310 11.382 1.00 86.38 97 LYS A C 1
ATOM 782 O O . LYS A 1 97 ? 8.202 -7.214 10.639 1.00 86.38 97 LYS A O 1
ATOM 787 N N . GLY A 1 98 ? 9.872 -6.160 11.714 1.00 77.69 98 GLY A N 1
ATOM 788 C CA . GLY A 1 98 ? 10.949 -7.029 11.242 1.00 77.69 98 GLY A CA 1
ATOM 789 C C . GLY A 1 98 ? 11.212 -6.889 9.741 1.00 77.69 98 GLY A C 1
ATOM 790 O O . GLY A 1 98 ? 11.128 -5.805 9.177 1.00 77.69 98 GLY A O 1
ATOM 791 N N . LYS A 1 99 ? 11.531 -8.004 9.078 1.00 70.25 99 LYS A N 1
ATOM 792 C CA . LYS A 1 99 ? 11.761 -8.057 7.620 1.00 70.25 99 LYS A CA 1
ATOM 793 C C . LYS A 1 99 ? 10.491 -8.370 6.830 1.00 70.25 99 LYS A C 1
ATOM 795 O O . LYS A 1 99 ? 10.555 -8.754 5.667 1.00 70.25 99 LYS A O 1
ATOM 800 N N . GLY A 1 100 ? 9.330 -8.247 7.466 1.00 70.69 100 GLY A N 1
ATOM 801 C CA . GLY A 1 100 ? 8.102 -8.840 6.969 1.00 70.69 100 GLY A CA 1
ATOM 802 C C . GLY A 1 100 ? 7.681 -8.362 5.573 1.00 70.69 100 GLY A C 1
ATOM 803 O O . GLY A 1 100 ? 7.100 -9.150 4.827 1.00 70.69 100 GLY A O 1
ATOM 804 N N . LEU A 1 101 ? 7.948 -7.102 5.233 1.00 83.00 101 LEU A N 1
ATOM 805 C CA . LEU A 1 101 ? 7.615 -6.499 3.937 1.00 83.00 101 LEU A CA 1
ATOM 806 C C . LEU A 1 101 ? 8.837 -6.282 3.038 1.00 83.00 101 LEU A C 1
ATOM 808 O O . LEU A 1 101 ? 8.676 -5.951 1.869 1.00 83.00 101 LEU A O 1
ATOM 812 N N . HIS A 1 102 ? 10.046 -6.541 3.542 1.00 83.62 102 HIS A N 1
ATOM 813 C CA . HIS A 1 102 ? 11.284 -6.382 2.781 1.00 83.62 102 HIS A CA 1
ATOM 814 C C . HIS A 1 102 ? 11.269 -7.221 1.499 1.00 83.62 102 HIS A C 1
ATOM 816 O O . HIS A 1 102 ? 11.508 -6.701 0.417 1.00 83.62 102 HIS A O 1
ATOM 822 N N . THR A 1 103 ? 10.931 -8.510 1.602 1.00 84.12 103 THR A N 1
ATOM 823 C CA . THR A 1 103 ? 10.898 -9.421 0.446 1.00 84.12 103 THR A CA 1
ATOM 824 C C . THR A 1 103 ? 9.879 -8.988 -0.606 1.00 84.12 103 THR A C 1
ATOM 826 O O . THR A 1 103 ? 10.148 -9.108 -1.797 1.00 84.12 103 THR A O 1
ATOM 829 N N . TYR A 1 104 ? 8.732 -8.452 -0.175 1.00 85.81 104 TYR A N 1
ATOM 830 C CA . TYR A 1 104 ? 7.727 -7.904 -1.085 1.00 85.81 104 TYR A CA 1
ATOM 831 C C . TYR A 1 104 ? 8.304 -6.721 -1.866 1.00 85.81 104 TYR A C 1
ATOM 833 O O . TYR A 1 104 ? 8.332 -6.743 -3.094 1.00 85.81 104 TYR A O 1
ATOM 841 N N . TRP A 1 105 ? 8.846 -5.727 -1.159 1.00 87.62 105 TRP A N 1
ATOM 842 C CA . TRP A 1 105 ? 9.398 -4.541 -1.805 1.00 87.62 105 TRP A CA 1
ATOM 843 C C . TRP A 1 105 ? 10.623 -4.844 -2.665 1.00 87.62 105 TRP A C 1
ATOM 845 O O . TRP A 1 105 ? 10.800 -4.223 -3.706 1.00 87.62 105 TRP A O 1
ATOM 855 N N . GLN A 1 106 ? 11.435 -5.831 -2.293 1.00 84.94 106 GLN A N 1
ATOM 856 C CA . GLN A 1 106 ? 12.537 -6.290 -3.131 1.00 84.94 106 GLN A CA 1
ATOM 857 C C . GLN A 1 106 ? 12.029 -6.845 -4.474 1.00 84.94 106 GLN A C 1
ATOM 859 O O . GLN A 1 106 ? 12.603 -6.531 -5.514 1.00 84.94 106 GLN A O 1
ATOM 864 N N . GLY A 1 107 ? 10.923 -7.600 -4.472 1.00 84.88 107 GLY A N 1
ATOM 865 C CA . GLY A 1 107 ? 10.261 -8.054 -5.700 1.00 84.88 107 GLY A CA 1
ATOM 866 C C . GLY A 1 107 ? 9.767 -6.890 -6.563 1.00 84.88 107 GLY A C 1
ATOM 867 O O . GLY A 1 107 ? 10.069 -6.837 -7.753 1.00 84.88 107 GLY A O 1
ATOM 868 N N . ILE A 1 108 ? 9.107 -5.909 -5.940 1.00 83.56 108 ILE A N 1
ATOM 869 C CA . ILE A 1 108 ? 8.646 -4.678 -6.604 1.00 83.56 108 ILE A CA 1
ATOM 870 C C . ILE A 1 108 ? 9.807 -3.931 -7.268 1.00 83.56 108 ILE A C 1
ATOM 872 O O . ILE A 1 108 ? 9.699 -3.500 -8.416 1.00 83.56 108 ILE A O 1
ATOM 876 N N . ILE A 1 109 ? 10.927 -3.778 -6.559 1.00 82.75 109 ILE A N 1
ATOM 877 C CA . ILE A 1 109 ? 12.110 -3.072 -7.058 1.00 82.75 109 ILE A CA 1
ATOM 878 C C . ILE A 1 109 ? 12.687 -3.787 -8.276 1.00 82.75 109 ILE A C 1
ATOM 880 O O . ILE A 1 109 ? 12.972 -3.135 -9.283 1.00 82.75 109 ILE A O 1
ATOM 884 N N . GLU A 1 110 ? 12.834 -5.110 -8.221 1.00 84.38 110 GLU A N 1
ATOM 885 C CA . GLU A 1 110 ? 13.325 -5.889 -9.359 1.00 84.38 110 GLU A CA 1
ATOM 886 C C . GLU A 1 110 ? 12.376 -5.818 -10.559 1.00 84.38 110 GLU A C 1
ATOM 888 O O . GLU A 1 110 ? 12.826 -5.630 -11.693 1.00 84.38 110 GLU A O 1
ATOM 893 N N . GLU A 1 111 ? 11.063 -5.849 -10.329 1.00 84.69 111 GLU A N 1
ATOM 894 C CA . GLU A 1 111 ? 10.083 -5.676 -11.398 1.00 84.69 111 GLU A CA 1
ATOM 895 C C . GLU A 1 111 ? 10.163 -4.275 -12.026 1.00 84.69 111 GLU A C 1
ATOM 897 O O . GLU A 1 111 ? 10.192 -4.138 -13.253 1.00 84.69 111 GLU A O 1
ATOM 902 N N . CYS A 1 112 ? 10.288 -3.228 -11.206 1.00 77.19 112 CYS A N 1
ATOM 903 C CA . CYS A 1 112 ? 10.485 -1.854 -11.668 1.00 77.19 112 CYS A CA 1
ATOM 904 C C . CYS A 1 112 ? 11.779 -1.708 -12.482 1.00 77.19 112 CYS A C 1
ATOM 906 O O . CYS A 1 112 ? 11.786 -1.049 -13.526 1.00 77.19 112 CYS A O 1
ATOM 908 N N . ARG A 1 113 ? 12.878 -2.338 -12.043 1.00 77.56 113 ARG A N 1
ATOM 909 C CA . ARG A 1 113 ? 14.149 -2.370 -12.787 1.00 77.56 113 ARG A CA 1
ATOM 910 C C . ARG A 1 113 ? 13.983 -3.074 -14.132 1.00 77.56 113 ARG A C 1
ATOM 912 O O . ARG A 1 113 ? 14.499 -2.581 -15.134 1.00 77.56 113 ARG A O 1
ATOM 919 N N . GLY A 1 114 ? 13.254 -4.189 -14.171 1.00 77.19 114 GLY A N 1
ATOM 920 C CA . GLY A 1 114 ? 12.925 -4.900 -15.405 1.00 77.19 114 GLY A CA 1
ATOM 921 C C . GLY A 1 114 ? 12.098 -4.050 -16.375 1.00 77.19 114 GLY A C 1
ATOM 922 O O . GLY A 1 114 ? 12.435 -3.980 -17.557 1.00 77.19 114 GLY A O 1
ATOM 923 N N . LYS A 1 115 ? 11.063 -3.358 -15.878 1.00 72.62 115 LYS A N 1
ATOM 924 C CA . LYS A 1 115 ? 10.216 -2.450 -16.675 1.00 72.62 115 LYS A CA 1
ATOM 925 C C . LYS A 1 115 ? 11.026 -1.283 -17.257 1.00 72.62 115 LYS A C 1
ATOM 927 O O . LYS A 1 115 ? 10.950 -1.046 -18.456 1.00 72.62 115 LYS A O 1
ATOM 932 N N . ARG A 1 116 ? 11.892 -0.626 -16.469 1.00 68.50 116 ARG A N 1
ATOM 933 C CA . ARG A 1 116 ? 12.782 0.443 -16.980 1.00 68.50 116 ARG A CA 1
ATOM 934 C C . ARG A 1 116 ? 13.705 -0.034 -18.102 1.00 68.50 116 ARG A C 1
ATOM 936 O O . ARG A 1 116 ? 13.855 0.670 -19.093 1.00 68.50 116 ARG A O 1
ATOM 943 N N . LYS A 1 117 ? 14.318 -1.216 -17.957 1.00 68.75 117 LYS A N 1
ATOM 944 C CA . LYS A 1 117 ? 15.221 -1.775 -18.979 1.00 68.75 117 LYS A CA 1
ATOM 945 C C . LYS A 1 117 ? 14.505 -2.025 -20.307 1.00 68.75 117 LYS A C 1
ATOM 947 O O . LYS A 1 117 ? 15.069 -1.713 -21.347 1.00 68.75 117 LYS A O 1
ATOM 952 N N . ARG A 1 118 ? 13.280 -2.560 -20.269 1.00 68.50 118 ARG A N 1
ATOM 953 C CA . ARG A 1 118 ? 12.466 -2.796 -21.474 1.00 68.50 118 ARG A CA 1
ATOM 954 C C . ARG A 1 118 ? 12.073 -1.490 -22.158 1.00 68.50 118 ARG A C 1
ATOM 956 O O . ARG A 1 118 ? 12.341 -1.346 -23.343 1.00 68.50 118 ARG A O 1
ATOM 963 N N . ASN A 1 119 ? 11.582 -0.514 -21.395 1.00 66.56 119 ASN A N 1
ATOM 964 C CA . ASN A 1 119 ? 11.201 0.789 -21.943 1.00 66.56 119 ASN A CA 1
ATOM 965 C C . ASN A 1 119 ? 12.385 1.499 -22.630 1.00 66.56 119 ASN A C 1
ATOM 967 O O . ASN A 1 119 ? 12.205 2.112 -23.671 1.00 66.56 119 ASN A O 1
ATOM 971 N N . MET A 1 120 ? 13.605 1.376 -22.092 1.00 62.66 120 MET A N 1
ATOM 972 C CA . MET A 1 120 ? 14.805 1.980 -22.694 1.00 62.66 120 MET A CA 1
ATOM 973 C C . MET A 1 120 ? 15.213 1.313 -24.022 1.00 62.66 120 MET A C 1
ATOM 975 O O . MET A 1 120 ? 15.737 1.978 -24.912 1.00 62.66 120 MET A O 1
ATOM 979 N N . ILE A 1 121 ? 14.977 0.002 -24.159 1.00 65.12 121 ILE A N 1
ATOM 980 C CA . ILE A 1 121 ? 15.221 -0.752 -25.400 1.00 65.12 121 ILE A CA 1
ATOM 981 C C . ILE A 1 121 ? 14.169 -0.383 -26.450 1.00 65.12 121 ILE A C 1
ATOM 983 O O . ILE A 1 121 ? 14.5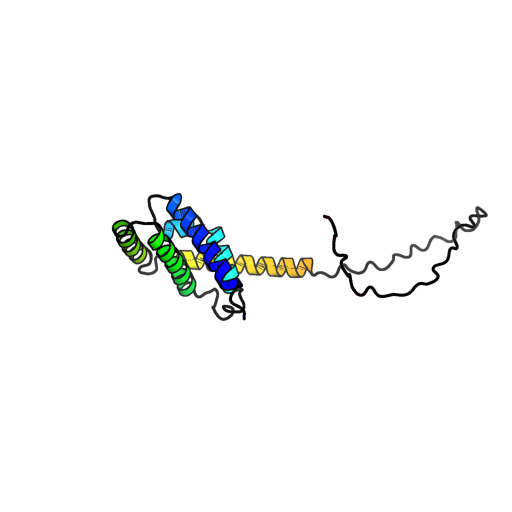30 -0.086 -27.584 1.00 65.12 121 ILE A O 1
ATOM 987 N N . GLU A 1 122 ? 12.895 -0.328 -26.058 1.00 64.50 122 GLU A N 1
ATOM 988 C CA . GLU A 1 122 ? 11.792 0.085 -26.934 1.00 64.50 122 GLU A CA 1
ATOM 989 C C . GLU A 1 122 ? 11.940 1.545 -27.391 1.00 64.50 122 GLU A C 1
ATOM 991 O O . GLU A 1 122 ? 11.702 1.843 -28.556 1.00 64.50 122 GLU A O 1
ATOM 996 N N . GLU A 1 123 ? 12.400 2.461 -26.529 1.00 60.56 123 GLU A N 1
ATOM 997 C CA . GLU A 1 123 ? 12.709 3.842 -26.925 1.00 60.56 123 GLU A CA 1
ATOM 998 C C . GLU A 1 123 ? 13.897 3.923 -27.892 1.00 60.56 123 GLU A C 1
ATOM 1000 O O . GLU A 1 123 ? 13.855 4.726 -28.824 1.00 60.56 123 GLU A O 1
ATOM 1005 N N . MET A 1 124 ? 14.938 3.095 -27.731 1.00 58.88 124 MET A N 1
ATOM 1006 C CA . MET A 1 124 ? 16.036 3.013 -28.708 1.00 58.88 124 MET A CA 1
ATOM 1007 C C . MET A 1 124 ? 15.587 2.410 -30.047 1.00 58.88 124 MET A C 1
ATOM 1009 O O . MET A 1 124 ? 16.070 2.847 -31.091 1.00 58.88 124 MET A O 1
ATOM 1013 N N . GLU A 1 125 ? 14.664 1.446 -30.036 1.00 56.62 125 GLU A N 1
ATOM 1014 C CA . GLU A 1 125 ? 14.108 0.828 -31.245 1.00 56.62 125 GLU A CA 1
ATOM 1015 C C . GLU A 1 125 ? 13.148 1.781 -31.979 1.00 56.62 125 GLU A C 1
ATOM 1017 O O . GLU A 1 125 ? 13.286 1.986 -33.185 1.00 56.62 125 GLU A O 1
ATOM 1022 N N . ASN A 1 126 ? 12.263 2.475 -31.254 1.00 55.16 126 ASN A N 1
ATOM 1023 C CA . ASN A 1 126 ? 11.382 3.509 -31.815 1.00 55.16 126 ASN A CA 1
ATOM 1024 C C . ASN A 1 126 ? 12.119 4.796 -32.214 1.00 55.16 126 ASN A C 1
ATOM 1026 O O . ASN A 1 126 ? 11.600 5.571 -33.018 1.00 55.16 126 ASN A O 1
ATOM 1030 N N . SER A 1 127 ? 13.317 5.034 -31.675 1.00 55.44 127 SER A N 1
ATOM 1031 C CA . SER A 1 127 ? 14.188 6.145 -32.077 1.00 55.44 127 SER A CA 1
ATOM 1032 C C . SER A 1 127 ? 15.157 5.767 -33.196 1.00 55.44 127 SER A C 1
ATOM 1034 O O . SER A 1 127 ? 16.010 6.590 -33.549 1.00 55.44 127 SER A O 1
ATOM 1036 N N . GLN A 1 128 ? 15.046 4.570 -33.798 1.00 45.50 128 GLN A N 1
ATOM 1037 C CA . GLN A 1 128 ? 15.723 4.327 -35.069 1.00 45.50 128 GLN A CA 1
ATOM 1038 C C . GLN A 1 128 ? 15.288 5.420 -36.055 1.00 45.50 128 GLN A C 1
ATOM 1040 O O . GLN A 1 128 ? 14.092 5.565 -36.329 1.00 45.50 128 GLN A O 1
ATOM 1045 N N . PRO A 1 129 ? 16.225 6.195 -36.632 1.00 46.31 129 PRO A N 1
ATOM 1046 C CA . PRO A 1 129 ? 15.866 7.085 -37.714 1.00 46.31 129 PRO A CA 1
ATOM 1047 C C . PRO A 1 129 ? 15.321 6.195 -38.825 1.00 46.31 129 PRO A C 1
ATOM 1049 O O . PRO A 1 129 ? 16.044 5.327 -39.316 1.00 46.31 129 PRO A O 1
ATOM 1052 N N . GLN A 1 130 ? 14.056 6.404 -39.208 1.00 50.94 130 GLN A N 1
ATOM 1053 C CA . GLN A 1 130 ? 13.523 5.962 -40.495 1.00 50.94 130 GLN A CA 1
ATOM 1054 C C . GLN A 1 130 ? 14.607 6.277 -41.521 1.00 50.94 130 GLN A C 1
ATOM 1056 O O . GLN A 1 130 ? 14.845 7.449 -41.835 1.00 50.94 130 GLN A O 1
ATOM 1061 N N . ALA A 1 131 ? 15.351 5.250 -41.942 1.00 47.03 131 ALA A N 1
ATOM 1062 C CA . ALA A 1 131 ? 16.443 5.419 -42.873 1.00 47.03 131 ALA A CA 1
ATOM 1063 C C . ALA A 1 131 ? 15.818 6.108 -44.075 1.00 47.03 131 ALA A C 1
ATOM 1065 O O . ALA A 1 131 ? 14.912 5.547 -44.694 1.00 47.03 131 ALA A O 1
ATOM 1066 N N . LYS A 1 132 ? 16.223 7.358 -44.335 1.00 46.97 132 LYS A N 1
ATOM 1067 C CA . LYS A 1 132 ? 15.774 8.121 -45.496 1.00 46.97 132 LYS A CA 1
ATOM 1068 C C . LYS A 1 132 ? 15.958 7.193 -46.685 1.00 46.97 132 LYS A C 1
ATOM 1070 O O . LYS A 1 132 ? 17.098 6.933 -47.077 1.00 46.97 132 LYS A O 1
ATOM 1075 N N . LYS A 1 133 ? 14.860 6.626 -47.195 1.00 44.47 133 LYS A N 1
ATOM 1076 C CA . LYS A 1 133 ? 14.894 5.792 -48.389 1.00 44.47 133 LYS A CA 1
ATOM 1077 C C . LYS A 1 133 ? 15.492 6.697 -49.453 1.00 44.47 133 LYS A C 1
ATOM 1079 O O . LYS A 1 133 ? 14.869 7.683 -49.844 1.00 44.47 133 LYS A O 1
ATOM 1084 N N . LYS A 1 134 ? 16.742 6.425 -49.840 1.00 48.38 134 LYS A N 1
ATOM 1085 C CA . LYS A 1 134 ? 17.336 7.055 -51.017 1.00 48.38 134 LYS A CA 1
ATOM 1086 C C . LYS A 1 134 ? 16.320 6.846 -52.142 1.00 48.38 134 LYS A C 1
ATOM 1088 O O . LYS A 1 134 ? 15.816 5.724 -52.250 1.00 48.38 134 LYS A O 1
ATOM 1093 N N . PRO A 1 135 ? 15.967 7.876 -52.925 1.00 41.47 135 PRO A N 1
ATOM 1094 C CA . PRO A 1 135 ? 15.093 7.662 -54.062 1.00 41.47 135 PRO A CA 1
ATOM 1095 C C . PRO A 1 135 ? 15.757 6.598 -54.934 1.00 41.47 135 PRO A C 1
ATOM 1097 O O . PRO A 1 135 ? 16.875 6.779 -55.417 1.00 41.47 135 PRO A O 1
ATOM 1100 N N . PHE A 1 136 ? 15.101 5.446 -55.047 1.00 41.66 136 PHE A N 1
ATOM 1101 C CA . PHE A 1 136 ? 15.469 4.421 -56.003 1.00 41.66 136 PHE A CA 1
ATOM 1102 C C . PHE A 1 136 ? 15.191 5.040 -57.373 1.00 41.66 136 PHE A C 1
ATOM 1104 O O . PHE A 1 136 ? 14.049 5.080 -57.824 1.00 41.66 136 PHE A O 1
ATOM 1111 N N . ILE A 1 137 ? 16.217 5.609 -58.004 1.00 42.06 137 ILE A N 1
ATOM 1112 C CA . ILE A 1 137 ? 16.141 5.955 -59.419 1.00 42.06 137 ILE A CA 1
ATOM 1113 C C . ILE A 1 137 ? 16.184 4.617 -60.148 1.00 42.06 137 ILE A C 1
ATOM 1115 O O . ILE A 1 137 ? 17.246 4.028 -60.335 1.00 42.06 137 ILE A O 1
ATOM 1119 N N . ILE A 1 138 ? 15.009 4.096 -60.492 1.00 43.31 138 ILE A N 1
ATOM 1120 C CA . ILE A 1 138 ? 14.896 2.984 -61.426 1.00 43.31 138 ILE A CA 1
ATOM 1121 C C . ILE A 1 138 ? 15.295 3.567 -62.782 1.00 43.31 138 ILE A C 1
ATOM 1123 O O . ILE A 1 138 ? 14.512 4.267 -63.420 1.00 43.31 138 ILE A O 1
ATOM 1127 N N . SER A 1 139 ? 16.544 3.347 -63.188 1.00 47.34 139 SER A N 1
ATOM 1128 C CA . SER A 1 139 ? 16.968 3.638 -64.554 1.00 47.34 139 SER A CA 1
ATOM 1129 C C . SER A 1 139 ? 16.211 2.681 -65.470 1.00 47.34 139 SER A C 1
ATOM 1131 O O . SER A 1 139 ? 16.458 1.473 -65.442 1.00 47.34 139 SER A O 1
ATOM 1133 N N . LEU A 1 140 ? 15.233 3.196 -66.219 1.00 42.88 140 LEU A N 1
ATOM 1134 C CA . LEU A 1 140 ? 14.561 2.405 -67.244 1.00 42.88 140 LEU A CA 1
ATOM 1135 C C . LEU A 1 140 ? 15.588 1.998 -68.317 1.00 42.88 140 LEU A C 1
ATOM 1137 O O . LEU A 1 140 ? 16.395 2.838 -68.726 1.00 42.88 140 LEU A O 1
ATOM 1141 N N . PRO A 1 141 ? 15.546 0.752 -68.819 1.00 43.12 141 PRO A N 1
ATOM 1142 C CA . PRO A 1 141 ? 16.337 0.359 -69.973 1.00 43.12 141 PRO A CA 1
ATOM 1143 C C . PRO A 1 141 ? 15.987 1.234 -71.180 1.00 43.12 141 PRO A C 1
ATOM 1145 O O . PRO A 1 141 ? 14.823 1.530 -71.446 1.00 43.12 141 PRO A O 1
ATOM 1148 N N . GLU A 1 142 ? 17.010 1.589 -71.946 1.00 45.66 142 GLU A N 1
ATOM 1149 C CA . GLU A 1 142 ? 17.001 2.512 -73.090 1.00 45.66 142 GLU A CA 1
ATOM 1150 C C . GLU A 1 142 ? 16.074 2.102 -74.263 1.00 45.66 142 GLU A C 1
ATOM 1152 O O . GLU A 1 142 ? 15.919 2.835 -75.238 1.00 45.66 142 GLU A O 1
ATOM 1157 N N . VAL A 1 143 ? 15.421 0.942 -74.156 1.00 45.28 143 VAL A N 1
ATOM 1158 C CA . VAL A 1 143 ? 14.685 0.248 -75.223 1.00 45.28 143 VAL A CA 1
ATOM 1159 C C . VAL A 1 143 ? 13.246 0.754 -75.421 1.00 45.28 143 VAL A C 1
ATOM 1161 O O . VAL A 1 143 ? 12.644 0.470 -76.451 1.00 45.28 143 VAL A O 1
ATOM 1164 N N . VAL A 1 144 ? 12.690 1.573 -74.519 1.00 43.44 144 VAL A N 1
ATOM 1165 C CA . VAL A 1 144 ? 11.303 2.094 -74.650 1.00 43.44 144 VAL A CA 1
ATOM 1166 C C . VAL A 1 144 ? 11.252 3.539 -75.183 1.00 43.44 144 VAL A C 1
ATOM 1168 O O . VAL A 1 144 ? 10.248 4.226 -75.045 1.00 43.44 144 VAL A O 1
ATOM 1171 N N . ARG A 1 145 ? 12.325 4.049 -75.808 1.00 42.91 145 ARG A N 1
ATOM 1172 C CA . ARG A 1 145 ? 12.336 5.423 -76.362 1.00 42.91 145 ARG A CA 1
ATOM 1173 C C . ARG A 1 145 ? 11.797 5.563 -77.791 1.00 42.91 145 ARG A C 1
ATOM 1175 O O . ARG A 1 145 ? 11.681 6.689 -78.261 1.00 42.91 145 ARG A O 1
ATOM 1182 N N . ASN A 1 146 ? 11.417 4.472 -78.464 1.00 43.84 146 ASN A N 1
ATOM 1183 C CA . ASN A 1 146 ? 11.131 4.520 -79.908 1.00 43.84 146 ASN A CA 1
ATOM 1184 C C . ASN A 1 146 ? 9.679 4.207 -80.315 1.00 43.84 146 ASN A C 1
ATOM 1186 O O . ASN A 1 146 ? 9.411 4.070 -81.506 1.00 43.84 146 ASN A O 1
ATOM 1190 N N . THR A 1 147 ? 8.724 4.133 -79.386 1.00 47.25 147 THR A N 1
ATOM 1191 C CA . THR A 1 147 ? 7.320 3.836 -79.732 1.00 47.25 147 THR A CA 1
ATOM 1192 C C . THR A 1 147 ? 6.321 4.586 -78.851 1.00 47.25 147 THR A C 1
ATOM 1194 O O . THR A 1 147 ? 5.689 4.002 -77.984 1.00 47.25 147 THR A O 1
ATOM 1197 N N . LEU A 1 148 ? 6.187 5.898 -79.076 1.00 36.12 148 LEU A N 1
ATOM 1198 C CA . LEU A 1 148 ? 4.925 6.620 -79.352 1.00 36.12 148 LEU A CA 1
ATOM 1199 C C . LEU A 1 148 ? 5.130 8.137 -79.160 1.00 36.12 148 LEU A C 1
ATOM 1201 O O . LEU A 1 148 ? 5.782 8.548 -78.199 1.00 36.12 148 LEU A O 1
ATOM 1205 N N . PRO A 1 149 ? 4.549 8.990 -80.022 1.00 42.00 149 PRO A N 1
ATOM 1206 C CA . PRO A 1 149 ? 4.555 10.426 -79.820 1.00 42.00 149 PRO A CA 1
ATOM 1207 C C . PRO A 1 149 ? 3.439 10.849 -78.853 1.00 42.00 149 PRO A C 1
ATOM 1209 O O . PRO A 1 149 ? 2.362 10.260 -78.825 1.00 42.00 149 PRO A O 1
ATOM 1212 N N . ASN A 1 150 ? 3.685 11.977 -78.187 1.00 41.75 150 ASN A N 1
ATOM 1213 C CA . ASN A 1 150 ? 2.684 12.902 -77.655 1.00 41.75 150 ASN A CA 1
ATOM 1214 C C . ASN A 1 150 ? 1.975 12.517 -76.340 1.00 41.75 150 ASN A C 1
ATOM 1216 O O . ASN A 1 150 ? 0.971 11.815 -76.330 1.00 41.75 150 ASN A O 1
ATOM 1220 N N . LEU A 1 151 ? 2.419 13.135 -75.241 1.00 38.44 151 LEU A N 1
ATOM 1221 C CA . LEU A 1 151 ? 1.519 13.590 -74.178 1.00 38.44 151 LEU A CA 1
ATOM 1222 C C . LEU A 1 151 ? 2.091 14.859 -73.545 1.00 38.44 151 LEU A C 1
ATOM 1224 O O . LEU A 1 151 ? 2.830 14.868 -72.564 1.00 38.44 151 LEU A O 1
ATOM 1228 N N . ASN A 1 152 ? 1.754 15.954 -74.209 1.00 46.41 152 ASN A N 1
ATOM 1229 C CA . ASN A 1 152 ? 2.016 17.327 -73.833 1.00 46.41 152 ASN A CA 1
ATOM 1230 C C . ASN A 1 152 ? 1.017 17.775 -72.745 1.00 46.41 152 ASN A C 1
ATOM 1232 O O . ASN A 1 152 ? 0.109 18.537 -73.034 1.00 46.41 152 ASN A O 1
ATOM 1236 N N . TYR A 1 153 ? 1.125 17.265 -71.517 1.00 39.06 153 TYR A N 1
ATOM 1237 C CA . TYR A 1 153 ? 0.348 17.710 -70.344 1.00 39.06 153 TYR A CA 1
ATOM 1238 C C . TYR A 1 153 ? 1.166 17.311 -69.105 1.00 39.06 153 TYR A C 1
ATOM 1240 O O . TYR A 1 153 ? 1.258 16.138 -68.778 1.00 39.06 153 TYR A O 1
ATOM 1248 N N . LEU A 1 154 ? 1.906 18.185 -68.429 1.00 41.25 154 LEU A N 1
ATOM 1249 C CA . LEU A 1 154 ? 1.398 19.188 -67.499 1.00 41.25 154 LEU A CA 1
ATOM 1250 C C . LEU A 1 154 ? 2.560 20.127 -67.160 1.00 41.25 154 LEU A C 1
ATOM 1252 O O . LEU A 1 154 ? 3.525 19.733 -66.509 1.00 41.25 154 LEU A O 1
ATOM 1256 N N . ASN A 1 155 ? 2.453 21.381 -67.583 1.00 44.22 155 ASN A N 1
ATOM 1257 C CA . ASN A 1 155 ? 3.328 22.455 -67.142 1.00 44.22 155 ASN A CA 1
ATOM 1258 C C . ASN A 1 155 ? 2.428 23.563 -66.584 1.00 44.22 155 ASN A C 1
ATOM 1260 O O . ASN A 1 155 ? 1.962 24.412 -67.334 1.00 44.22 155 ASN A O 1
ATOM 1264 N N . LEU A 1 156 ? 2.126 23.516 -65.284 1.00 39.84 156 LEU A N 1
ATOM 1265 C CA . LEU A 1 156 ? 1.506 24.612 -64.526 1.00 39.84 156 LEU A CA 1
ATOM 1266 C C . LEU A 1 156 ? 2.281 24.723 -63.199 1.00 39.84 156 LEU A C 1
ATOM 1268 O O . LEU A 1 156 ? 2.191 23.858 -62.339 1.00 39.84 156 LEU A O 1
ATOM 1272 N N . ARG A 1 157 ? 3.275 25.615 -63.131 1.00 36.00 157 ARG A N 1
ATOM 1273 C CA . ARG A 1 157 ? 3.176 26.988 -62.597 1.00 36.00 157 ARG A CA 1
ATOM 1274 C C . ARG A 1 157 ? 2.929 27.039 -61.080 1.00 36.00 157 ARG A C 1
ATOM 1276 O O . ARG A 1 157 ? 1.841 27.384 -60.644 1.00 36.00 157 ARG A O 1
ATOM 1283 N N . ASN A 1 158 ? 3.983 26.838 -60.287 1.00 36.69 158 ASN A N 1
ATOM 1284 C CA . ASN A 1 158 ? 4.026 27.346 -58.911 1.00 36.69 158 ASN A CA 1
ATOM 1285 C C . ASN A 1 158 ? 4.594 28.772 -58.926 1.00 36.69 158 ASN A C 1
ATOM 1287 O O . ASN A 1 158 ? 5.804 28.978 -59.008 1.00 36.69 158 ASN A O 1
ATOM 1291 N N . LYS A 1 159 ? 3.695 29.762 -58.896 1.00 33.97 159 LYS A N 1
ATOM 1292 C CA . LYS A 1 159 ? 3.991 31.195 -58.772 1.00 33.97 159 LYS A CA 1
ATOM 1293 C C . LYS A 1 159 ? 3.220 31.739 -57.558 1.00 33.97 159 LYS A C 1
ATOM 1295 O O . LYS A 1 159 ? 2.020 31.942 -57.648 1.00 33.97 159 LYS A O 1
ATOM 1300 N N . SER A 1 160 ? 3.976 31.960 -56.481 1.00 42.50 160 SER A N 1
ATOM 1301 C CA . SER A 1 160 ? 3.912 33.093 -55.537 1.00 42.50 160 SER A CA 1
ATOM 1302 C C . SER A 1 160 ? 2.636 33.400 -54.747 1.00 42.50 160 SER A C 1
ATOM 1304 O O . SER A 1 160 ? 1.706 33.939 -55.332 1.00 42.50 160 SER A O 1
ATOM 1306 N N . ASN A 1 161 ? 2.739 33.316 -53.408 1.00 44.06 161 ASN A N 1
ATOM 1307 C CA . ASN A 1 161 ? 2.277 34.306 -52.402 1.00 44.06 161 ASN A CA 1
ATOM 1308 C C . ASN A 1 161 ? 2.448 33.710 -50.981 1.00 44.06 161 ASN A C 1
ATOM 1310 O O . ASN A 1 161 ? 1.807 32.731 -50.634 1.00 44.06 161 ASN A O 1
ATOM 1314 N N . SER A 1 162 ? 3.493 34.054 -50.218 1.00 40.16 162 SER A N 1
ATOM 1315 C CA . SER A 1 162 ? 3.706 35.281 -49.420 1.00 40.16 162 SER A CA 1
ATOM 1316 C C . SER A 1 162 ? 2.675 35.492 -48.307 1.00 40.16 162 SER A C 1
ATOM 1318 O O . SER A 1 162 ? 1.504 35.742 -48.561 1.00 40.16 162 SER A O 1
ATOM 1320 N N . CYS A 1 163 ? 3.201 35.423 -47.085 1.00 38.22 163 CYS A N 1
ATOM 1321 C CA . CYS A 1 163 ? 2.611 35.661 -45.773 1.00 38.22 163 CYS A CA 1
ATOM 1322 C C . CYS A 1 163 ? 1.943 37.044 -45.641 1.00 38.22 163 CYS A C 1
ATOM 1324 O O . CYS A 1 163 ? 2.518 38.031 -46.089 1.00 38.22 163 CYS A O 1
ATOM 1326 N N . THR A 1 164 ? 0.776 37.099 -44.992 1.00 41.75 164 THR A N 1
ATOM 1327 C CA . THR A 1 164 ? 0.198 38.259 -44.271 1.00 41.75 164 THR A CA 1
ATOM 1328 C C . THR A 1 164 ? -0.746 37.665 -43.213 1.00 41.75 164 THR A C 1
ATOM 1330 O O . THR A 1 164 ? -1.634 36.887 -43.543 1.00 41.75 164 THR A O 1
ATOM 1333 N N . GLU A 1 165 ? -0.328 37.624 -41.948 1.00 40.75 165 GLU A N 1
ATOM 1334 C CA . GLU A 1 165 ? -0.634 38.606 -40.892 1.00 40.75 165 GLU A CA 1
ATOM 1335 C C . GLU A 1 165 ? -2.145 38.715 -40.606 1.00 40.75 165 GLU A C 1
ATOM 1337 O O . GLU A 1 165 ? -2.930 39.161 -41.436 1.00 40.75 165 GLU A O 1
ATOM 1342 N N . SER A 1 166 ? -2.566 38.264 -39.422 1.00 41.19 166 SER A N 1
ATOM 1343 C CA . SER A 1 166 ? -3.923 38.453 -38.901 1.00 41.19 166 SER A CA 1
ATOM 1344 C C . SER A 1 166 ? -3.815 38.962 -37.472 1.00 41.19 166 SER A C 1
ATOM 1346 O O . SER A 1 166 ? -3.455 38.212 -36.564 1.00 41.19 166 SER A O 1
ATOM 1348 N N . THR A 1 167 ? -4.114 40.247 -37.308 1.00 41.94 167 THR A N 1
ATOM 1349 C CA . THR A 1 167 ? -4.182 40.948 -36.027 1.00 41.94 167 THR A CA 1
ATOM 1350 C C . THR A 1 167 ? -5.631 41.357 -35.762 1.00 41.94 167 THR A C 1
ATOM 1352 O O . THR A 1 167 ? -6.300 41.888 -36.641 1.00 41.94 167 THR A O 1
ATOM 1355 N N . GLU A 1 168 ? -6.048 41.083 -34.525 1.00 42.56 168 GLU A N 1
ATOM 1356 C CA . GLU A 1 168 ? -7.172 41.618 -33.741 1.00 42.56 168 GLU A CA 1
ATOM 1357 C C . GLU A 1 168 ? -8.628 41.467 -34.216 1.00 42.56 168 GLU A C 1
ATOM 1359 O O . GLU A 1 168 ? -9.136 42.113 -35.129 1.00 42.56 168 GLU A O 1
ATOM 1364 N N . LEU A 1 169 ? -9.336 40.660 -33.422 1.00 39.62 169 LEU A N 1
ATOM 1365 C CA . LEU A 1 169 ? -10.778 40.484 -33.370 1.00 39.62 169 LEU A CA 1
ATOM 1366 C C . LEU A 1 169 ? -11.379 41.594 -32.484 1.00 39.62 169 LEU A C 1
ATOM 1368 O O . LEU A 1 169 ? -11.159 41.604 -31.273 1.00 39.62 169 LEU A O 1
ATOM 1372 N N . ARG A 1 170 ? -12.140 42.526 -33.068 1.00 44.00 170 ARG A N 1
ATOM 1373 C CA . ARG A 1 170 ? -12.945 43.510 -32.326 1.00 44.00 170 ARG A CA 1
ATOM 1374 C C . ARG A 1 170 ? -14.414 43.085 -32.374 1.00 44.00 170 ARG A C 1
ATOM 1376 O O . ARG A 1 170 ? -14.979 42.952 -33.455 1.00 44.00 170 ARG A O 1
ATOM 1383 N N . PHE A 1 171 ? -15.000 42.837 -31.205 1.00 49.16 171 PHE A N 1
ATOM 1384 C CA . PHE A 1 171 ? -16.404 42.450 -31.030 1.00 49.16 171 PHE A CA 1
ATOM 1385 C C . PHE A 1 171 ? -17.364 43.617 -31.339 1.00 49.16 171 PHE A C 1
ATOM 1387 O O . PHE A 1 171 ? -17.019 44.760 -31.026 1.00 49.16 171 PHE A O 1
ATOM 1394 N N . PRO A 1 172 ? -18.559 43.359 -31.903 1.00 57.53 172 PRO A N 1
ATOM 1395 C CA . PRO A 1 172 ? -19.658 44.320 -31.923 1.00 57.53 172 PRO A CA 1
ATOM 1396 C C . PRO A 1 172 ? -20.618 44.119 -30.734 1.00 57.53 172 PRO A C 1
ATOM 1398 O O . PRO A 1 172 ? -20.980 42.987 -30.414 1.00 57.53 172 PRO A O 1
ATOM 1401 N N . ASP A 1 173 ? -21.040 45.228 -30.119 1.00 48.22 173 ASP A N 1
ATOM 1402 C CA . ASP A 1 173 ? -22.095 45.283 -29.100 1.00 48.22 173 ASP A CA 1
ATOM 1403 C C . ASP A 1 173 ? -23.487 45.130 -29.743 1.00 48.22 173 ASP A C 1
ATOM 1405 O O . ASP A 1 173 ? -23.819 45.810 -30.719 1.00 48.22 173 ASP A O 1
ATOM 1409 N N . GLU A 1 174 ? -24.306 44.241 -29.177 1.00 54.91 174 GLU A N 1
ATOM 1410 C CA . GLU A 1 174 ? -25.736 44.114 -29.466 1.00 54.91 174 GLU A CA 1
ATOM 1411 C C . GLU A 1 174 ? -26.524 45.298 -28.876 1.00 54.91 174 GLU A C 1
ATOM 1413 O O . GLU A 1 174 ? -26.346 45.668 -27.716 1.00 54.91 174 GLU A O 1
ATOM 1418 N N . ILE A 1 175 ? -27.453 45.852 -29.661 1.00 47.69 175 ILE A N 1
ATOM 1419 C CA . ILE A 1 175 ? -28.520 46.749 -29.199 1.00 47.69 175 ILE A CA 1
ATOM 1420 C C . ILE A 1 175 ? -29.855 46.078 -29.513 1.00 47.69 175 ILE A C 1
ATOM 1422 O O . ILE A 1 175 ? -30.153 45.933 -30.694 1.00 47.69 175 ILE A O 1
ATOM 1426 N N . VAL A 1 176 ? -30.662 45.757 -28.496 1.00 42.12 176 VAL A N 1
ATOM 1427 C CA . VAL A 1 176 ? -32.147 45.847 -28.466 1.00 42.12 176 VAL A CA 1
ATOM 1428 C C . VAL A 1 176 ? -32.549 45.724 -26.977 1.00 42.12 176 VAL A C 1
ATOM 1430 O O . VAL A 1 176 ? -32.002 44.861 -26.298 1.00 42.12 176 VAL A O 1
ATOM 1433 N N . LEU A 1 177 ? -33.405 46.530 -26.341 1.00 44.44 177 LEU A N 1
ATOM 1434 C CA . LEU A 1 177 ? -34.620 47.268 -26.717 1.00 44.44 177 LEU A CA 1
ATOM 1435 C C . LEU A 1 177 ? -34.688 48.614 -25.981 1.00 44.44 177 LEU A C 1
ATOM 1437 O O . LEU A 1 177 ? -34.291 48.647 -24.794 1.00 44.44 177 LEU A O 1
#

Organism: NCBI:txid588596

Sequence (177 aa):
MSTSSTSKNNSANSAIVLSYLEGYPNHSYRNFLKVFHDEVITSTLLNASTPSNASIPLNDWCYFDNFWANQFLNTARLQLDKENYISLKEKIKSERKGKGLHTYWQGIIEECRGKRKRNMIEEMENSQPQAKKKPFIISLPEVVRNTLPNLNYLNLRNKSNSCTESTELRFPDEIVL

Foldseek 3Di:
DDDPPVVVLLVVLLVLLVVCVVPPVPDDLVVSCVVCVVVLLVSLLVQCPDPVNVVPPLLPLVVSLVVSVVSNLVSCVVVDDPVVSVVRNVRHVVCPPDCNCVVVSVVSSVVSVVVVVVVVVVVVVVPPPPPPPDPPPPPDPPPPPPDDDDDPDDDDDDDDDDDDDDDDDDDDDDDDD

Secondary structure (DSSP, 8-state):
---HHHHHHHHHHHHHHHHHHHH-SS--HHHHHHHTHHHHHHHHHHHHHSGGGTTS-TT-HHHHHHHHHHHHHHHHHHHS-HHHHHHHHHHHHHHHSTTTTHHHHHHHHHHHHHHHHHHHHHHHHHTS-------------GGGSSS----------------------PPPPP---

pLDDT: mean 70.31, std 21.01, range [33.97, 95.44]

Radius of gyration: 31.61 Å; chains: 1; bounding box: 52×57×97 Å